Protein AF-A0A914YNY5-F1 (afdb_monomer)

InterPro domains:
  IPR006066 Nitrite/sulphite reductase iron-sulphur/sirohaem-binding site [PR00397] (8-26)
  IPR006066 Nitrite/sulphite reductase iron-sulphur/sirohaem-binding site [PR00397] (51-69)
  IPR006066 Nitrite/sulphite reductase iron-sulphur/sirohaem-binding site [PS00365] (51-67)
  IPR006067 Nitrite/sulphite reductase 4Fe-4S domain [PF01077] (11-68)
  IPR045854 Nitrite and sulphite reductase 4Fe-4S domain-like superfamily [G3DSA:3.30.413.10] (10-70)
  IPR045854 Nitrite and sulphite reductase 4Fe-4S domain-like superfamily [SSF56014] (11-68)
  IPR052034 Nitrite reductase [NAD(P)H]-like [PTHR43809] (11-68)

Mean predicted aligned error: 5.53 Å

Secondary structure (DSSP, 8-state):
---EE---EEEE---TTT-TT--S-HHHHHHHHHHHHTT-EESS--EEEEESSTT-TT--TTSSEEEE--

Structure (mmCIF, N/CA/C/O backbone):
data_AF-A0A914YNY5-F1
#
_entry.id   AF-A0A914YNY5-F1
#
loop_
_atom_site.group_PDB
_atom_site.id
_atom_site.type_symbol
_atom_site.label_atom_id
_atom_site.label_alt_id
_atom_site.label_comp_id
_atom_site.label_asym_id
_atom_site.label_entity_id
_atom_site.label_seq_id
_atom_site.pdbx_PDB_ins_code
_atom_site.Cartn_x
_atom_site.Cartn_y
_atom_site.Cartn_z
_atom_site.occupancy
_atom_site.B_iso_or_equiv
_atom_site.auth_seq_id
_atom_site.auth_comp_id
_atom_site.auth_asym_id
_atom_site.auth_atom_id
_atom_site.pdbx_PDB_model_num
ATOM 1 N N . MET A 1 1 ? -12.719 6.588 25.775 1.00 52.59 1 MET A N 1
ATOM 2 C CA . MET A 1 1 ? -13.187 7.031 24.438 1.00 52.59 1 MET A CA 1
ATOM 3 C C . MET A 1 1 ? -13.636 5.814 23.635 1.00 52.59 1 MET A C 1
ATOM 5 O O . MET A 1 1 ? -12.856 4.870 23.543 1.00 52.59 1 MET A O 1
ATOM 9 N N . PRO A 1 2 ? -14.873 5.761 23.108 1.00 56.34 2 PRO A N 1
ATOM 10 C CA . PRO A 1 2 ? -15.352 4.586 22.384 1.00 56.34 2 PRO A CA 1
ATOM 11 C C . PRO A 1 2 ? -14.620 4.449 21.041 1.00 56.34 2 PRO A C 1
ATOM 13 O O . PRO A 1 2 ? -14.842 5.232 20.123 1.00 56.34 2 PRO A O 1
ATOM 16 N N . MET A 1 3 ? -13.741 3.449 20.935 1.00 57.81 3 MET A N 1
ATOM 17 C CA . MET A 1 3 ? -13.079 3.066 19.683 1.00 57.81 3 MET A CA 1
ATOM 18 C C . MET A 1 3 ? -14.126 2.531 18.694 1.00 57.81 3 MET A C 1
ATOM 20 O O . MET A 1 3 ? -14.595 1.398 18.831 1.00 57.81 3 MET A O 1
ATOM 24 N N . ARG A 1 4 ? -14.529 3.357 17.730 1.00 61.12 4 ARG A N 1
ATOM 25 C CA . ARG A 1 4 ? -15.480 3.010 16.665 1.00 61.12 4 ARG A CA 1
ATOM 26 C C . ARG A 1 4 ? -14.724 2.377 15.479 1.00 61.12 4 ARG A C 1
ATOM 28 O O . ARG A 1 4 ? -13.539 2.626 15.281 1.00 61.12 4 ARG A O 1
ATOM 35 N N . LYS A 1 5 ? -15.382 1.504 14.707 1.00 61.84 5 LYS A N 1
ATOM 36 C CA . LYS A 1 5 ? -14.768 0.817 13.552 1.00 61.84 5 LYS A CA 1
ATOM 37 C C . LYS A 1 5 ? -14.586 1.809 12.398 1.00 61.84 5 LYS A C 1
ATOM 39 O O . LYS A 1 5 ? -15.582 2.231 11.815 1.00 61.84 5 LYS A O 1
ATOM 44 N N . HIS A 1 6 ? -13.351 2.207 12.086 1.00 70.75 6 HIS A N 1
ATOM 45 C CA . HIS A 1 6 ? -13.109 3.360 11.201 1.00 70.75 6 HIS A CA 1
ATOM 46 C C . HIS A 1 6 ? -11.964 3.211 10.191 1.00 70.75 6 HIS A C 1
ATOM 48 O O . HIS A 1 6 ? -11.705 4.138 9.426 1.00 70.75 6 HIS A O 1
ATOM 54 N N . CYS A 1 7 ? -11.299 2.064 10.128 1.00 62.59 7 CYS A N 1
ATOM 55 C CA . CYS A 1 7 ? -10.265 1.820 9.132 1.00 62.59 7 CYS A CA 1
ATOM 56 C C . CYS A 1 7 ? -10.899 1.314 7.826 1.00 62.59 7 CYS A C 1
ATOM 58 O O . CYS A 1 7 ? -11.379 0.181 7.775 1.00 62.59 7 CYS A O 1
ATOM 60 N N . VAL A 1 8 ? -11.025 2.190 6.820 1.00 66.31 8 VAL A N 1
ATOM 61 C CA . VAL A 1 8 ? -11.772 1.857 5.585 1.00 66.31 8 VAL A CA 1
ATOM 62 C C . VAL A 1 8 ? -11.233 2.540 4.326 1.00 66.31 8 VAL A C 1
ATOM 64 O O . VAL A 1 8 ? -11.483 2.065 3.228 1.00 66.31 8 VAL A O 1
ATOM 67 N N . TRP A 1 9 ? -10.541 3.681 4.423 1.00 71.12 9 TRP A N 1
ATOM 68 C CA . TRP A 1 9 ? -10.310 4.488 3.222 1.00 71.12 9 TRP A CA 1
ATOM 69 C C . TRP A 1 9 ? -8.969 4.192 2.568 1.00 71.12 9 TRP A C 1
ATOM 71 O O . TRP A 1 9 ? -7.936 4.707 2.994 1.00 71.12 9 TRP A O 1
ATOM 81 N N . ARG A 1 10 ? -9.007 3.407 1.498 1.00 84.62 10 ARG A N 1
ATOM 82 C CA . ARG A 1 10 ? -7.851 3.073 0.677 1.00 84.62 10 ARG A CA 1
ATOM 83 C C . ARG A 1 10 ? -7.883 3.845 -0.644 1.00 84.62 10 ARG A C 1
ATOM 85 O O . ARG A 1 10 ? -8.896 3.842 -1.336 1.00 84.62 10 ARG A O 1
ATOM 92 N N . LYS A 1 11 ? -6.755 4.441 -1.034 1.00 88.88 11 LYS A N 1
ATOM 93 C CA . LYS A 1 11 ? -6.525 4.954 -2.394 1.00 88.88 11 LYS A CA 1
ATOM 94 C C . LYS A 1 11 ? -5.344 4.221 -3.022 1.00 88.88 11 LYS A C 1
ATOM 96 O O . LYS A 1 11 ? -4.301 4.092 -2.390 1.00 88.88 11 LYS A O 1
ATOM 101 N N . THR A 1 12 ? -5.494 3.726 -4.246 1.00 90.50 12 THR A N 1
ATOM 102 C CA . THR A 1 12 ? -4.414 3.012 -4.945 1.00 90.50 12 THR A CA 1
ATOM 103 C C . THR A 1 12 ? -4.284 3.460 -6.376 1.00 90.50 12 THR A C 1
ATOM 105 O O . THR A 1 12 ? -5.282 3.804 -7.006 1.00 90.50 12 THR A O 1
ATOM 108 N N . CYS A 1 13 ? -3.059 3.428 -6.889 1.00 90.75 13 CYS A N 1
ATOM 109 C CA . CYS A 1 13 ? -2.838 3.563 -8.320 1.00 90.75 13 CYS A CA 1
ATOM 110 C C . CYS A 1 13 ? -3.152 2.241 -9.037 1.00 90.75 13 CYS A C 1
ATOM 112 O O . CYS A 1 13 ? -3.295 1.196 -8.403 1.00 90.75 13 CYS A O 1
ATOM 114 N N . VAL A 1 14 ? -3.254 2.298 -10.363 1.00 89.94 14 VAL A N 1
ATOM 115 C CA . VAL A 1 14 ? -3.614 1.147 -11.209 1.00 89.94 14 VAL A CA 1
ATOM 116 C C . VAL A 1 14 ? -2.541 0.043 -11.204 1.00 89.94 14 VAL A C 1
ATOM 118 O O . VAL A 1 14 ? -2.830 -1.082 -11.591 1.00 89.94 14 VAL A O 1
ATOM 121 N N . GLY A 1 15 ? -1.323 0.348 -10.736 1.00 89.00 15 GLY A N 1
ATOM 122 C CA . GLY A 1 15 ? -0.214 -0.605 -10.622 1.00 89.00 15 GLY A CA 1
ATOM 123 C C . GLY A 1 15 ? 0.403 -1.001 -11.965 1.00 89.00 15 GLY A C 1
ATOM 124 O O . GLY A 1 15 ? 0.040 -0.461 -13.015 1.00 89.00 15 GLY A O 1
ATOM 125 N N . SER A 1 16 ? 1.341 -1.947 -11.930 1.00 87.50 16 SER A N 1
ATOM 126 C CA . SER A 1 16 ? 2.011 -2.508 -13.117 1.00 87.50 16 SER A CA 1
ATOM 127 C C . SER A 1 16 ? 1.061 -3.237 -14.077 1.00 87.50 16 SER A C 1
ATOM 129 O O . SER A 1 16 ? 1.384 -3.423 -15.247 1.00 87.50 16 SER A O 1
ATOM 131 N N . THR A 1 17 ? -0.150 -3.573 -13.624 1.00 85.06 17 THR A N 1
ATOM 132 C CA . THR A 1 17 ? -1.208 -4.215 -14.420 1.00 85.06 17 THR A CA 1
ATOM 133 C C . THR A 1 17 ? -1.682 -3.352 -15.593 1.00 85.06 17 THR A C 1
ATOM 135 O O . THR A 1 17 ? -2.196 -3.879 -16.576 1.00 85.06 17 THR A O 1
ATOM 138 N N . TRP A 1 18 ? -1.534 -2.026 -15.494 1.00 85.38 18 TRP A N 1
ATOM 139 C CA . TRP A 1 18 ? -1.973 -1.082 -16.533 1.00 85.38 18 TRP A CA 1
ATOM 140 C C . TRP A 1 18 ? -1.043 0.126 -16.710 1.00 85.38 18 TRP A C 1
ATOM 142 O O . TRP A 1 18 ? -0.990 0.729 -17.782 1.00 85.38 18 TRP A O 1
ATOM 152 N N . CYS A 1 19 ? -0.301 0.516 -15.671 1.00 88.88 19 CYS A N 1
ATOM 153 C CA . CYS A 1 19 ? 0.617 1.645 -15.728 1.00 88.88 19 CY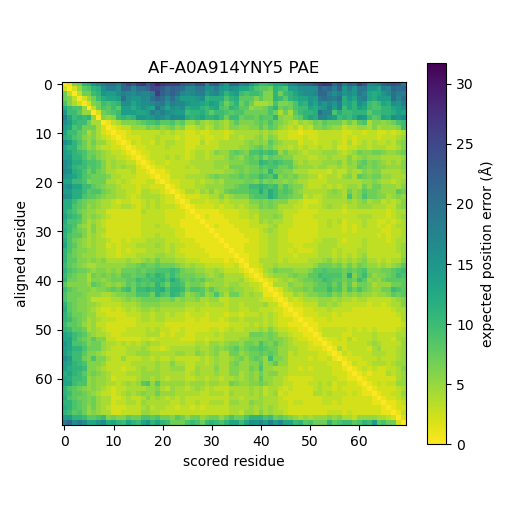S A CA 1
ATOM 154 C C . CYS A 1 19 ? 1.988 1.196 -16.242 1.00 88.88 19 CYS A C 1
ATOM 156 O O . CYS A 1 19 ? 2.660 0.402 -15.593 1.00 88.88 19 CYS A O 1
ATOM 158 N N . ARG A 1 20 ? 2.465 1.794 -17.344 1.00 87.50 20 ARG A N 1
ATOM 159 C CA . ARG A 1 20 ? 3.824 1.564 -17.885 1.00 87.50 20 ARG A CA 1
ATOM 160 C C . ARG A 1 20 ? 4.942 1.855 -16.876 1.00 87.50 20 ARG A C 1
ATOM 162 O O . ARG A 1 20 ? 6.031 1.315 -17.000 1.00 87.50 20 ARG A O 1
ATOM 169 N N . TYR A 1 21 ? 4.686 2.743 -15.920 1.00 87.12 21 TYR A N 1
ATOM 170 C CA . TYR A 1 21 ? 5.643 3.109 -14.875 1.00 87.12 21 TYR A CA 1
ATOM 171 C C . TYR A 1 21 ? 5.439 2.323 -13.582 1.00 87.12 21 TYR A C 1
ATOM 173 O O . TYR A 1 21 ? 6.200 2.525 -1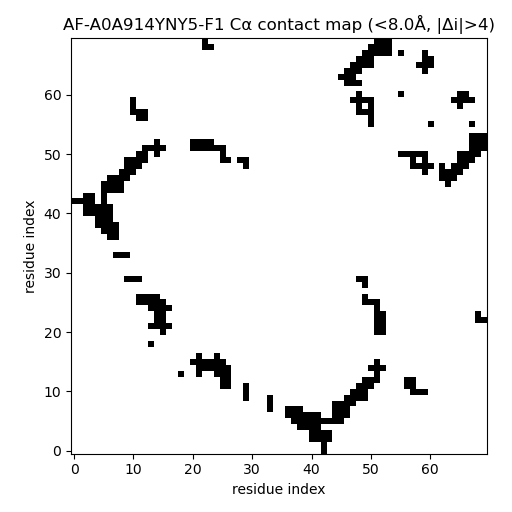2.646 1.00 87.12 21 TYR A O 1
ATOM 181 N N . GLY A 1 22 ? 4.390 1.501 -13.504 1.00 85.19 22 GLY A N 1
ATOM 182 C CA . GLY A 1 22 ? 4.132 0.670 -12.341 1.00 85.19 22 GLY A CA 1
ATOM 183 C C . GLY A 1 22 ? 5.175 -0.434 -12.261 1.00 85.19 22 GLY A C 1
ATOM 184 O O . GLY A 1 22 ? 5.317 -1.211 -13.202 1.00 85.19 22 GLY A O 1
ATOM 185 N N . VAL A 1 23 ? 5.885 -0.484 -11.141 1.00 86.56 23 VAL A N 1
ATOM 186 C CA . VAL A 1 23 ? 6.871 -1.518 -10.821 1.00 86.56 23 VAL A CA 1
ATOM 187 C C .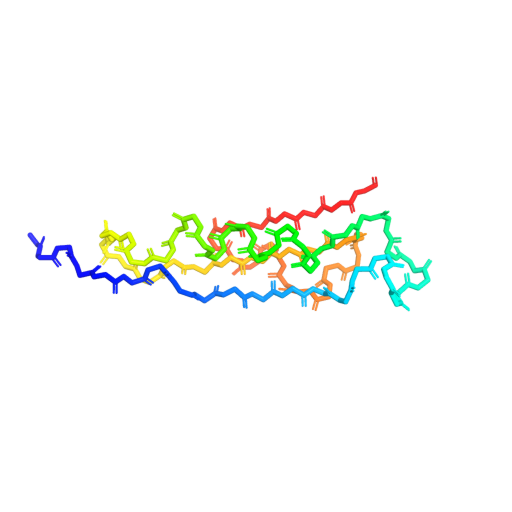 VAL A 1 23 ? 6.160 -2.702 -10.156 1.00 86.56 23 VAL A C 1
ATOM 189 O O . VAL A 1 23 ? 6.304 -3.839 -10.602 1.00 86.56 23 VAL A O 1
ATOM 192 N N . GLY A 1 24 ? 5.282 -2.422 -9.186 1.00 83.81 24 GLY A N 1
ATOM 193 C CA . GLY A 1 24 ? 4.519 -3.431 -8.446 1.00 83.81 24 GLY A CA 1
ATOM 194 C C . GLY A 1 24 ? 2.999 -3.414 -8.664 1.00 83.81 24 GLY A C 1
ATOM 195 O O . GLY A 1 24 ? 2.407 -2.443 -9.159 1.00 83.81 24 GLY A O 1
ATOM 196 N N . ASP A 1 25 ? 2.342 -4.494 -8.224 1.00 89.31 25 ASP A N 1
ATOM 197 C CA . ASP A 1 25 ? 0.879 -4.582 -8.155 1.00 89.31 25 ASP A CA 1
ATOM 198 C C . ASP A 1 25 ? 0.339 -3.813 -6.938 1.00 89.31 25 ASP A C 1
ATOM 200 O O . ASP A 1 25 ? 0.187 -4.323 -5.826 1.00 89.31 25 ASP A O 1
ATOM 204 N N . SER A 1 26 ? 0.019 -2.540 -7.164 1.00 89.75 26 SER A N 1
ATOM 205 C CA . SER A 1 26 ? -0.564 -1.666 -6.139 1.00 89.75 26 SER A CA 1
ATOM 206 C C . SER A 1 26 ? -2.028 -1.973 -5.842 1.00 89.75 26 SER A C 1
ATOM 208 O O . SER A 1 26 ? -2.528 -1.625 -4.768 1.00 89.75 26 SER A O 1
ATOM 210 N N . VAL A 1 27 ? -2.744 -2.570 -6.800 1.00 90.38 27 VAL A N 1
ATOM 211 C CA . VAL A 1 27 ? -4.178 -2.835 -6.669 1.00 90.38 27 VAL A CA 1
ATOM 212 C C . VAL A 1 27 ? -4.385 -4.038 -5.764 1.00 90.38 27 VAL A C 1
ATOM 214 O O . VAL A 1 27 ? -5.171 -3.924 -4.817 1.00 90.38 27 VAL A O 1
ATOM 217 N N . GLY A 1 28 ? -3.660 -5.133 -6.011 1.00 91.06 28 GLY A N 1
ATOM 218 C CA . GLY A 1 28 ? -3.681 -6.338 -5.184 1.00 91.06 28 GLY A CA 1
ATOM 219 C C . GLY A 1 28 ? -3.276 -6.043 -3.745 1.00 91.06 28 GLY A C 1
ATOM 220 O O . GLY A 1 28 ? -4.055 -6.303 -2.825 1.00 91.06 28 GLY A O 1
ATOM 221 N N . LEU A 1 29 ? -2.140 -5.362 -3.555 1.00 89.81 29 LEU A N 1
ATOM 222 C CA . LEU A 1 29 ? -1.668 -4.978 -2.222 1.00 89.81 29 LEU A CA 1
ATOM 223 C C . LEU A 1 29 ? -2.706 -4.133 -1.475 1.00 89.81 29 LEU A C 1
ATOM 225 O O . LEU A 1 29 ? -3.002 -4.363 -0.304 1.00 89.81 29 LEU A O 1
ATOM 229 N N . GLY A 1 30 ? -3.337 -3.184 -2.162 1.00 90.00 30 GLY A N 1
ATOM 230 C CA . GLY A 1 30 ? -4.423 -2.438 -1.556 1.00 90.00 30 GLY A CA 1
ATOM 231 C C . GLY A 1 30 ? -5.601 -3.322 -1.117 1.00 90.00 30 GLY A C 1
ATOM 232 O O . GLY A 1 30 ? -6.177 -3.086 -0.053 1.00 90.00 30 GLY A O 1
ATOM 233 N N . VAL A 1 31 ? -5.987 -4.327 -1.908 1.00 90.12 31 VAL A N 1
ATOM 234 C CA . VAL A 1 31 ? -7.119 -5.206 -1.559 1.00 90.12 31 VAL A CA 1
ATOM 235 C C . VAL A 1 31 ? -6.785 -6.007 -0.305 1.00 90.12 31 VAL A C 1
ATOM 237 O O . VAL A 1 31 ? -7.641 -6.162 0.567 1.00 90.12 31 VAL A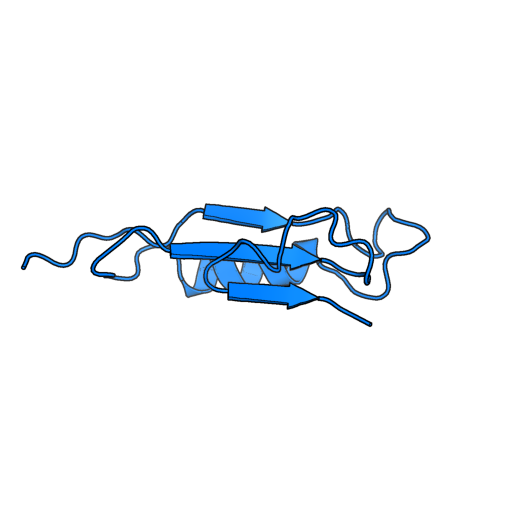 O 1
ATOM 240 N N . GLU A 1 32 ? -5.541 -6.458 -0.170 1.00 89.50 32 GLU A N 1
ATOM 241 C CA . GLU A 1 32 ? -5.072 -7.121 1.045 1.00 89.50 32 GLU A CA 1
ATOM 242 C C . GLU A 1 32 ? -5.121 -6.200 2.265 1.00 89.50 32 GLU A C 1
ATOM 244 O O . GLU A 1 32 ? -5.662 -6.590 3.301 1.00 89.50 32 GLU A O 1
ATOM 249 N N . LEU A 1 33 ? -4.629 -4.961 2.148 1.00 87.81 33 LEU A N 1
ATOM 250 C CA . LEU A 1 33 ? -4.701 -3.988 3.242 1.00 87.81 33 LEU A CA 1
ATOM 251 C C . LEU A 1 33 ? -6.146 -3.698 3.652 1.00 87.81 33 LEU A C 1
ATOM 253 O O . LEU A 1 33 ? -6.464 -3.696 4.841 1.00 87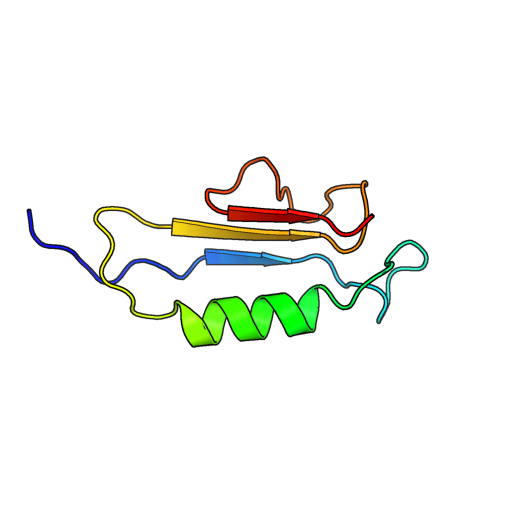.81 33 LEU A O 1
ATOM 257 N N . GLU A 1 34 ? -7.039 -3.490 2.689 1.00 87.69 34 GLU A N 1
ATOM 258 C CA . GLU A 1 34 ? -8.450 -3.268 2.988 1.00 87.69 34 GLU A CA 1
ATOM 259 C C . GLU A 1 34 ? -9.060 -4.484 3.690 1.00 87.69 34 GLU A C 1
ATOM 261 O O . GLU A 1 34 ? -9.674 -4.339 4.742 1.00 87.69 34 GLU A O 1
ATOM 266 N N . ASN A 1 35 ? -8.845 -5.696 3.178 1.00 88.44 35 ASN A N 1
ATOM 267 C CA . ASN A 1 35 ? -9.384 -6.906 3.794 1.00 88.44 35 ASN A CA 1
ATOM 268 C C . ASN A 1 35 ? -8.815 -7.185 5.186 1.00 88.44 35 ASN A C 1
ATOM 270 O O . ASN A 1 35 ? -9.534 -7.720 6.033 1.00 88.44 35 ASN A O 1
ATOM 274 N N . ARG A 1 36 ? -7.558 -6.809 5.429 1.00 85.94 36 ARG A N 1
ATOM 275 C CA . ARG A 1 36 ? -6.884 -6.992 6.715 1.00 85.94 36 ARG A CA 1
ATOM 276 C C . ARG A 1 36 ? -7.331 -5.980 7.759 1.00 85.94 36 ARG A C 1
ATOM 278 O O . ARG A 1 36 ? -7.513 -6.341 8.919 1.00 85.94 36 ARG A O 1
ATOM 285 N N . TYR A 1 37 ? -7.484 -4.719 7.362 1.00 83.38 37 TYR A N 1
ATOM 286 C CA . TYR A 1 37 ? -7.749 -3.628 8.294 1.00 83.38 37 TYR A CA 1
ATOM 287 C C . TYR A 1 37 ? -9.212 -3.161 8.304 1.00 83.38 37 TYR A C 1
ATOM 289 O O . TYR A 1 37 ? -9.586 -2.371 9.177 1.00 83.38 37 TYR A O 1
ATOM 297 N N . LYS A 1 38 ? -10.078 -3.681 7.420 1.00 82.44 38 LYS A N 1
ATOM 298 C CA . LYS A 1 38 ? -11.521 -3.407 7.473 1.00 82.44 38 LYS A CA 1
ATOM 299 C C . LYS A 1 38 ? -12.085 -3.789 8.837 1.00 82.44 38 LYS A C 1
ATOM 301 O O . LYS A 1 38 ? -11.891 -4.887 9.350 1.00 82.44 38 LYS A O 1
ATOM 306 N N . GLY A 1 39 ? -12.820 -2.861 9.441 1.00 79.75 39 GLY A N 1
ATOM 307 C CA . GLY A 1 39 ? -13.503 -3.111 10.710 1.00 79.75 39 GLY A CA 1
ATOM 308 C C . GLY A 1 39 ? -12.606 -3.089 11.951 1.00 79.75 39 GLY A C 1
ATOM 309 O O . GLY A 1 39 ? -13.110 -3.388 13.040 1.00 79.75 39 GLY A O 1
ATOM 310 N N . ILE A 1 40 ? -11.332 -2.692 11.827 1.00 83.25 40 ILE A N 1
ATOM 311 C CA . ILE A 1 40 ? -10.468 -2.469 12.989 1.00 83.25 40 ILE A CA 1
ATOM 312 C C . ILE A 1 40 ? -11.006 -1.299 13.831 1.00 83.25 40 ILE A C 1
ATOM 314 O O . ILE A 1 40 ? -11.528 -0.302 13.313 1.00 83.25 40 ILE A O 1
ATOM 318 N N . ARG A 1 41 ? -10.910 -1.439 15.156 1.00 79.56 41 ARG A N 1
ATOM 319 C CA . ARG A 1 41 ? -11.322 -0.414 16.121 1.00 79.56 41 ARG A CA 1
ATOM 320 C C . ARG A 1 41 ? -10.176 0.574 16.307 1.00 79.56 41 ARG A C 1
ATOM 322 O O . ARG A 1 41 ? -9.236 0.287 17.038 1.00 79.56 41 ARG A O 1
ATOM 329 N N . THR A 1 42 ? -10.270 1.731 15.661 1.00 75.50 42 THR A N 1
ATOM 330 C CA . THR A 1 42 ? -9.290 2.818 15.784 1.00 75.50 42 THR A CA 1
ATOM 331 C C . THR A 1 42 ? -9.921 4.051 16.428 1.00 75.50 42 THR A C 1
ATOM 333 O O . THR A 1 42 ? -11.129 4.266 16.311 1.00 75.50 42 THR A O 1
ATOM 336 N N . PRO A 1 43 ? -9.131 4.880 17.132 1.00 78.00 43 PRO A N 1
ATOM 337 C CA . PRO A 1 43 ? -9.634 6.119 17.723 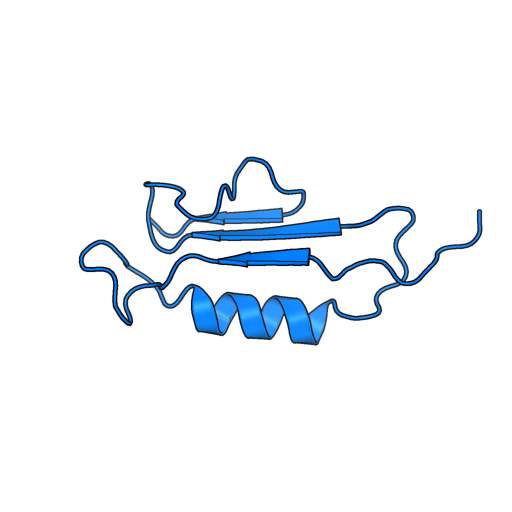1.00 78.00 43 PRO A CA 1
ATOM 338 C C . PRO A 1 43 ? -10.084 7.148 16.669 1.00 78.00 43 PRO A C 1
ATOM 340 O O . PRO A 1 43 ? -10.945 7.972 16.957 1.00 78.00 43 PRO A O 1
ATOM 343 N N . HIS A 1 44 ? -9.547 7.082 15.448 1.00 78.00 44 HIS A N 1
ATOM 344 C CA . HIS A 1 44 ? -9.879 7.956 14.319 1.00 78.00 44 HIS A CA 1
ATOM 345 C C . HIS A 1 44 ? -9.911 7.170 12.994 1.00 78.00 44 HIS A C 1
ATOM 347 O O . HIS A 1 44 ? -9.512 6.002 12.937 1.00 78.00 44 HIS A O 1
ATOM 353 N N . LYS A 1 45 ? -10.432 7.792 11.925 1.00 78.00 45 LYS A N 1
ATOM 354 C CA . LYS A 1 45 ? -10.491 7.204 10.576 1.00 78.00 45 LYS A CA 1
ATOM 355 C C . LYS A 1 45 ? -9.091 7.125 9.979 1.00 78.00 45 LYS A C 1
ATOM 357 O O . LYS A 1 45 ? -8.529 8.157 9.642 1.00 78.00 45 LYS A O 1
ATOM 362 N N . MET A 1 46 ? -8.583 5.906 9.827 1.00 83.25 46 MET A N 1
ATOM 363 C CA . MET A 1 46 ? -7.284 5.641 9.209 1.00 83.25 46 MET A CA 1
ATOM 364 C C . MET A 1 46 ? -7.435 5.551 7.687 1.00 83.25 46 MET A C 1
ATOM 366 O O . MET A 1 46 ? -8.387 4.936 7.179 1.00 83.25 46 MET A O 1
ATOM 370 N N . LYS A 1 47 ? -6.508 6.181 6.972 1.00 86.94 47 LYS A N 1
ATOM 371 C CA . LYS A 1 47 ? -6.424 6.232 5.514 1.00 86.94 47 LYS A CA 1
ATOM 372 C C . LYS A 1 47 ? -5.149 5.533 5.047 1.00 86.94 47 LYS A C 1
ATOM 374 O O . LYS A 1 47 ? -4.078 5.731 5.611 1.00 86.94 47 LYS A O 1
ATOM 379 N N . PHE A 1 48 ? -5.271 4.777 3.964 1.00 89.12 48 PHE A N 1
ATOM 380 C CA . PHE A 1 48 ? -4.182 4.019 3.354 1.00 89.12 48 PHE A CA 1
ATOM 381 C C . PHE A 1 48 ? -3.984 4.465 1.909 1.00 89.12 48 PHE A C 1
ATOM 383 O O . PHE A 1 48 ? -4.955 4.741 1.194 1.00 89.12 48 PHE A O 1
ATOM 390 N N . GLY A 1 49 ? -2.729 4.530 1.481 1.00 92.44 49 GLY A N 1
ATOM 391 C CA . GLY A 1 49 ? -2.335 4.871 0.120 1.00 92.44 49 GLY A CA 1
ATOM 392 C C . GLY A 1 49 ? -1.312 3.874 -0.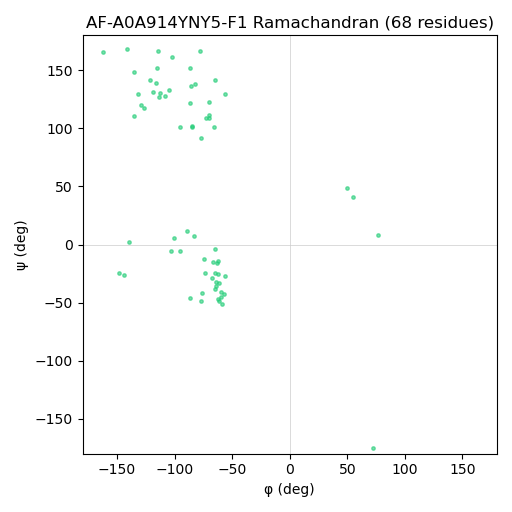403 1.00 92.44 49 GLY A C 1
ATOM 393 O O . GLY A 1 49 ? -0.322 3.638 0.277 1.00 92.44 49 GLY A O 1
ATOM 394 N N . VAL A 1 50 ? -1.524 3.306 -1.593 1.00 91.81 50 VAL A N 1
ATOM 395 C CA . VAL A 1 50 ? -0.534 2.425 -2.245 1.00 91.81 50 VAL A CA 1
ATOM 396 C C . VAL A 1 50 ? -0.232 2.914 -3.658 1.00 91.81 50 VAL A C 1
ATOM 398 O O . VAL A 1 50 ? -1.115 2.928 -4.524 1.00 91.81 50 VAL A O 1
ATOM 401 N N . SER A 1 51 ? 1.027 3.285 -3.881 1.00 91.88 51 SER A N 1
ATOM 402 C CA . SER A 1 51 ? 1.584 3.710 -5.162 1.00 91.88 51 SER A CA 1
ATOM 403 C C . SER A 1 51 ? 2.602 2.685 -5.648 1.00 91.88 51 SER A C 1
ATOM 405 O O . SER A 1 51 ? 3.515 2.324 -4.919 1.00 91.88 51 SER A O 1
ATOM 407 N N . GLY A 1 52 ? 2.481 2.249 -6.896 1.00 91.50 52 GLY A N 1
ATOM 408 C CA . GLY A 1 52 ? 3.391 1.287 -7.529 1.00 91.50 52 GLY A CA 1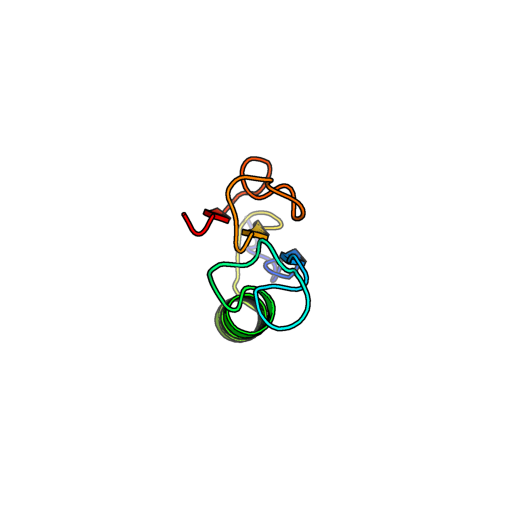
ATOM 409 C C . GLY A 1 52 ? 4.580 1.934 -8.218 1.00 91.50 52 GLY A C 1
ATOM 410 O O . GLY A 1 52 ? 5.215 1.292 -9.041 1.00 91.50 52 GLY A O 1
ATOM 411 N N . CYS A 1 53 ? 4.798 3.226 -7.984 1.00 89.38 53 CYS A N 1
ATOM 412 C CA . CYS A 1 53 ? 5.936 3.981 -8.488 1.00 89.38 53 CYS A CA 1
ATOM 413 C C . CYS A 1 53 ? 6.111 5.277 -7.687 1.00 89.38 53 CYS A C 1
ATOM 415 O O . CYS A 1 53 ? 5.174 5.759 -7.033 1.00 89.38 53 CYS A O 1
ATOM 417 N N . THR A 1 54 ? 7.274 5.906 -7.839 1.00 88.44 54 THR A N 1
ATOM 418 C CA . THR A 1 54 ? 7.661 7.178 -7.203 1.00 88.44 54 THR A CA 1
ATOM 419 C C . THR A 1 54 ? 6.836 8.396 -7.624 1.00 88.44 54 THR A C 1
ATOM 421 O O . THR A 1 54 ? 7.009 9.473 -7.065 1.00 88.44 54 THR A O 1
ATOM 424 N N . ARG A 1 55 ? 5.902 8.256 -8.576 1.00 87.44 55 ARG A N 1
ATOM 425 C CA . ARG A 1 55 ? 4.998 9.348 -8.987 1.00 87.44 55 ARG A CA 1
ATOM 426 C C . ARG A 1 55 ? 3.887 9.655 -7.994 1.00 87.44 55 ARG A C 1
ATOM 428 O O . ARG A 1 55 ? 3.177 10.636 -8.179 1.00 87.44 55 ARG A O 1
ATOM 435 N N . GLU A 1 56 ? 3.675 8.776 -7.020 1.00 87.44 56 GLU A N 1
ATOM 436 C CA . GLU A 1 56 ? 2.695 8.979 -5.955 1.00 87.44 56 GLU A CA 1
ATOM 437 C C . GLU A 1 56 ? 1.257 9.260 -6.454 1.00 87.44 56 GLU A C 1
ATOM 4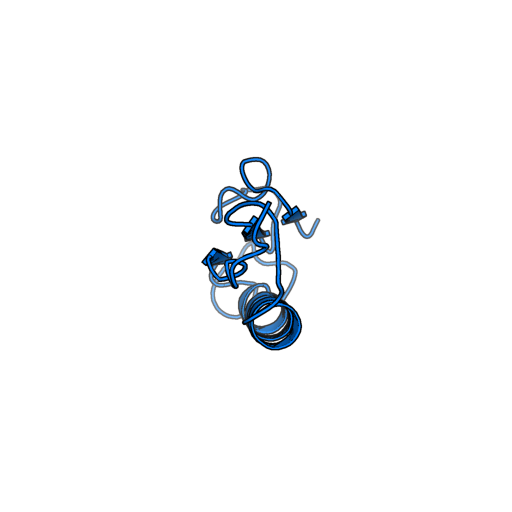39 O O . GLU A 1 56 ? 0.523 10.066 -5.888 1.00 87.44 56 GLU A O 1
ATOM 444 N N . CYS A 1 57 ? 0.794 8.564 -7.500 1.00 88.62 57 CYS A N 1
ATOM 445 C CA . CYS A 1 57 ? -0.544 8.792 -8.079 1.00 88.62 57 CYS A CA 1
ATOM 446 C C . CYS A 1 57 ? -1.712 8.511 -7.110 1.00 88.62 57 CYS A C 1
ATOM 448 O O . CYS A 1 57 ? -2.858 8.842 -7.403 1.00 88.62 57 CYS A O 1
ATOM 450 N N . SER A 1 58 ? -1.438 7.836 -5.994 1.00 88.69 58 SER A N 1
ATOM 451 C CA . SER A 1 58 ? -2.392 7.540 -4.923 1.00 88.69 58 SER A CA 1
ATOM 452 C C . SER A 1 58 ? -2.274 8.476 -3.710 1.00 88.69 58 SER A C 1
ATOM 454 O O . SER A 1 58 ? -2.925 8.219 -2.692 1.00 88.69 58 SER A O 1
ATOM 456 N N . GLU A 1 59 ? -1.428 9.510 -3.789 1.00 91.31 59 GLU A N 1
ATOM 457 C CA . GLU A 1 59 ? -1.074 10.441 -2.706 1.00 91.31 59 GLU A CA 1
ATOM 458 C C . GLU A 1 59 ? -0.677 9.710 -1.415 1.00 91.31 59 GLU A C 1
ATOM 460 O O . GLU A 1 59 ? -1.246 9.954 -0.348 1.00 91.31 59 GLU A O 1
ATOM 465 N N . ALA A 1 60 ? 0.219 8.723 -1.539 1.00 88.75 60 ALA A N 1
ATOM 466 C CA . ALA A 1 60 ? 0.573 7.804 -0.462 1.00 88.75 60 ALA A CA 1
ATOM 467 C C . ALA A 1 60 ? 1.244 8.513 0.724 1.00 88.75 60 ALA A C 1
ATOM 469 O O . ALA A 1 60 ? 0.946 8.156 1.861 1.00 88.75 60 ALA A O 1
ATOM 470 N N . GLN A 1 61 ? 2.066 9.543 0.498 1.00 86.12 61 GLN A N 1
ATOM 471 C CA . GLN A 1 61 ? 2.733 10.262 1.591 1.00 86.12 61 GLN A CA 1
ATOM 472 C C . GLN A 1 61 ? 1.758 11.058 2.464 1.00 86.12 61 GLN A C 1
ATOM 474 O O . GLN A 1 61 ? 1.992 11.231 3.655 1.00 86.12 61 GLN A O 1
ATOM 479 N N . GLY A 1 62 ? 0.637 11.511 1.895 1.00 88.00 62 GLY A N 1
ATOM 480 C CA . GLY A 1 62 ? -0.407 12.240 2.621 1.00 88.00 62 GLY A CA 1
ATOM 481 C C . GLY A 1 62 ? -1.411 11.349 3.362 1.00 88.00 62 GLY A C 1
ATOM 482 O O . GLY A 1 62 ? -2.451 11.845 3.811 1.00 88.00 62 GLY A O 1
ATOM 483 N N . LYS A 1 63 ? -1.184 10.031 3.424 1.00 88.12 63 LYS A N 1
ATOM 484 C CA . LYS A 1 63 ? -2.031 9.081 4.165 1.00 88.12 63 LYS A CA 1
ATOM 485 C C . LYS A 1 63 ? -1.371 8.692 5.482 1.00 88.12 63 LYS A C 1
ATOM 487 O O . LYS A 1 63 ? -0.165 8.819 5.637 1.00 88.12 63 LYS A O 1
ATOM 492 N N . ASP A 1 64 ? -2.171 8.160 6.405 1.00 88.12 64 ASP A N 1
ATOM 493 C CA . ASP A 1 64 ? -1.663 7.637 7.679 1.00 88.12 64 ASP A CA 1
ATOM 494 C C . ASP A 1 64 ? -0.689 6.472 7.448 1.00 88.12 64 ASP A C 1
ATOM 496 O O . ASP A 1 64 ? 0.276 6.296 8.186 1.00 88.12 64 ASP A O 1
ATOM 500 N N . VAL A 1 65 ? -0.934 5.690 6.392 1.00 86.62 65 VAL A N 1
ATOM 501 C CA . VAL A 1 65 ? -0.031 4.642 5.919 1.00 86.62 65 VAL A CA 1
ATOM 502 C C . VAL A 1 65 ? 0.092 4.734 4.403 1.00 86.62 65 VAL A C 1
ATOM 504 O O . VAL A 1 65 ? -0.858 4.450 3.665 1.00 86.62 65 VAL A O 1
ATOM 507 N N . GLY A 1 66 ? 1.275 5.140 3.954 1.00 89.94 66 GLY A N 1
ATOM 508 C CA . GLY A 1 66 ? 1.657 5.237 2.553 1.00 89.94 66 GLY A CA 1
ATOM 509 C C . GLY A 1 66 ? 2.650 4.154 2.167 1.00 89.94 66 GLY A C 1
ATOM 510 O O . GLY A 1 66 ? 3.685 4.013 2.810 1.00 89.94 66 GLY A O 1
ATOM 511 N N . ILE A 1 67 ? 2.357 3.417 1.103 1.00 88.88 67 ILE A N 1
ATOM 512 C CA . ILE A 1 67 ? 3.275 2.457 0.492 1.00 88.88 67 ILE A CA 1
ATOM 513 C C . ILE A 1 67 ? 3.635 2.982 -0.895 1.00 88.88 67 ILE A C 1
ATOM 515 O O . ILE A 1 67 ? 2.741 3.305 -1.681 1.00 88.88 67 ILE A O 1
ATOM 519 N N . ILE A 1 68 ? 4.932 3.091 -1.179 1.00 90.19 68 ILE A N 1
ATOM 520 C CA . ILE A 1 68 ? 5.468 3.521 -2.472 1.00 90.19 68 ILE A CA 1
ATOM 521 C C . ILE A 1 68 ? 6.504 2.493 -2.917 1.00 90.19 68 ILE A C 1
ATOM 523 O O . ILE A 1 68 ? 7.489 2.278 -2.218 1.00 90.19 68 ILE A O 1
ATOM 527 N N . ASP A 1 69 ? 6.254 1.874 -4.066 1.00 81.31 69 ASP A N 1
ATOM 528 C CA . ASP A 1 69 ? 7.177 0.957 -4.738 1.00 81.31 69 ASP A CA 1
ATOM 529 C C . ASP A 1 69 ? 8.210 1.760 -5.553 1.00 81.31 69 ASP A C 1
ATOM 531 O O . ASP A 1 69 ? 7.848 2.773 -6.172 1.00 81.31 69 ASP A O 1
ATOM 535 N N . HIS A 1 70 ? 9.481 1.344 -5.519 1.00 73.44 70 HIS A N 1
ATOM 536 C CA . HIS A 1 70 ? 10.616 2.047 -6.130 1.00 73.44 70 HIS A CA 1
ATOM 537 C C . HIS A 1 70 ? 11.442 1.120 -7.024 1.00 73.44 70 HIS A C 1
ATOM 539 O O . HIS A 1 70 ? 11.610 -0.059 -6.651 1.00 73.44 70 HIS A O 1
#

Solvent-accessible surface area (backbone atoms only — not comparable to full-atom values): 3732 Å² total; per-residue (Å²): 131,88,57,45,67,34,28,71,51,72,36,55,24,73,8,40,86,73,34,93,72,26,76,36,62,12,48,62,53,44,51,51,51,47,71,70,40,50,70,38,68,31,92,56,74,45,33,36,10,22,12,12,24,87,80,40,81,22,51,10,86,84,28,84,42,51,42,69,35,130

Organism: NCBI:txid310955

Nearest PDB structures (foldseek):
  7npa-assembly3_I  TM=9.456E-01  e=5.258E-03  Methanothermococcus thermolithotrophicus DSM 2095
  7npa-assembly4_N  TM=9.448E-01  e=6.796E-03  Methanothermococcus thermolithotrophicus DSM 2095
  7np8-assembly1_B  TM=9.513E-01  e=2.155E-02  Methanocaldococcus jannaschii DSM 2661
  6nke-assembly1_A-2  TM=2.848E-01  e=6.485E+00  Thermoplasma volcanium GSS1

pLDDT: mean 83.67, std 9.35, range [52.59, 92.44]

Radius of gyration: 12.72 Å; Cα contacts (8 Å, |Δi|>4): 164; chains: 1; bounding box: 26×19×42 Å

Foldseek 3Di:
DFQFFAAAAEFEDCAPVPDPQFPGRRPVVRVVVRVVRGRPRDPHHFYAYEYRAPVRPRVQVPGPHRHHHD

Sequence (70 aa):
MPMRKHCVWRKTCVGSTWCRYGVGDSVGLGVELENRYKGIRTPHKMKFGVSGCTRECSEAQGKDVGIIDH